Protein AF-T1GNE9-F1 (afdb_monomer_lite)

Radius of gyration: 17.42 Å; chains: 1; bounding box: 42×31×46 Å

Foldseek 3Di:
DDDDDDDVVVCQQVAAVCVVVDCVVDPVVVDDDDDDDDDLPDPPPPDPPDFDFDKDKDKDLDFDFDWDWDFDDDRRHTDDIDIDTWGFDDDPNITMTIDGGHGDDPVVVVVSVVVSPDDD

pLDDT: mean 92.05, std 10.17, range [46.47, 98.31]

Structure (mmCIF, N/CA/C/O backbone):
data_AF-T1GNE9-F1
#
_entry.id   AF-T1GNE9-F1
#
loop_
_atom_site.group_PDB
_atom_site.id
_atom_site.type_symbol
_atom_site.label_atom_id
_atom_site.label_alt_id
_atom_site.label_comp_id
_atom_site.label_asym_id
_atom_site.label_entity_id
_atom_site.label_seq_id
_atom_site.pdbx_PDB_ins_code
_atom_site.Cartn_x
_atom_site.Cartn_y
_atom_site.Cartn_z
_atom_site.occupancy
_atom_site.B_iso_or_equiv
_atom_site.auth_seq_id
_atom_site.auth_comp_id
_atom_site.auth_asym_id
_atom_site.auth_atom_id
_atom_site.pdbx_PDB_model_num
ATOM 1 N N . MET A 1 1 ? -17.756 -16.099 2.609 1.00 46.47 1 MET A N 1
ATOM 2 C CA . MET A 1 1 ? -16.383 -16.528 2.265 1.00 46.47 1 MET A CA 1
ATOM 3 C C . MET A 1 1 ? -15.573 -16.459 3.549 1.00 46.47 1 MET A C 1
ATOM 5 O O . MET A 1 1 ? -15.487 -15.379 4.114 1.00 46.47 1 MET A O 1
ATOM 9 N N . PHE A 1 2 ? -15.094 -17.585 4.082 1.00 58.62 2 PHE A N 1
ATOM 10 C CA . PHE A 1 2 ? -14.235 -17.557 5.271 1.00 58.62 2 PHE A CA 1
ATOM 11 C C . PHE A 1 2 ? -12.845 -17.084 4.844 1.00 58.62 2 PHE A C 1
ATOM 13 O O . PHE A 1 2 ? -12.239 -17.687 3.960 1.00 58.62 2 PHE A O 1
ATOM 20 N N . GLN A 1 3 ? -12.368 -15.983 5.419 1.00 71.19 3 GLN A N 1
ATOM 21 C CA . GLN A 1 3 ? -10.995 -15.533 5.217 1.00 71.19 3 GLN A CA 1
ATOM 22 C C . GLN A 1 3 ? -10.065 -16.420 6.051 1.00 71.19 3 GLN A C 1
ATOM 24 O O . GLN A 1 3 ? -10.271 -16.587 7.252 1.00 71.19 3 GLN A O 1
ATOM 29 N N . SER A 1 4 ? -9.050 -17.006 5.417 1.00 84.88 4 SER A N 1
ATOM 30 C CA . SER A 1 4 ? -7.980 -17.698 6.134 1.00 84.88 4 SER A CA 1
ATOM 31 C C . SER A 1 4 ? -7.121 -16.682 6.881 1.00 84.88 4 SER A C 1
ATOM 33 O O . SER A 1 4 ? -6.720 -15.668 6.307 1.00 84.88 4 SER A O 1
ATOM 35 N N . THR A 1 5 ? -6.797 -16.964 8.138 1.00 91.06 5 THR A N 1
ATOM 36 C CA . THR A 1 5 ? -5.950 -16.094 8.957 1.00 91.06 5 THR A CA 1
ATOM 37 C C . THR A 1 5 ? -4.471 -16.393 8.730 1.00 91.06 5 THR A C 1
ATOM 39 O O . THR A 1 5 ? -4.073 -17.557 8.703 1.00 91.06 5 THR A O 1
ATOM 42 N N . VAL A 1 6 ? -3.652 -15.346 8.638 1.00 94.44 6 VAL A N 1
ATOM 43 C CA . VAL A 1 6 ? -2.185 -15.439 8.622 1.00 94.44 6 VAL A CA 1
ATOM 44 C C . VAL A 1 6 ? -1.652 -14.751 9.869 1.00 94.44 6 VAL A C 1
ATOM 46 O O . VAL A 1 6 ? -2.056 -13.635 10.189 1.00 94.44 6 VAL A O 1
ATOM 49 N N . GLU A 1 7 ? -0.745 -15.408 10.590 1.00 94.75 7 GLU A N 1
ATOM 50 C CA . GLU A 1 7 ? -0.132 -14.800 11.767 1.00 94.75 7 GLU A CA 1
ATOM 51 C C . GLU A 1 7 ? 0.834 -13.687 11.342 1.00 94.75 7 GLU A C 1
ATOM 53 O O . GLU A 1 7 ? 1.759 -13.919 10.562 1.00 94.75 7 GLU A O 1
ATOM 58 N N . ILE A 1 8 ? 0.687 -12.490 11.917 1.00 95.12 8 ILE A N 1
ATOM 59 C CA . ILE A 1 8 ? 1.485 -11.317 11.530 1.00 95.12 8 ILE A CA 1
ATOM 60 C C . ILE A 1 8 ? 3.003 -11.546 11.623 1.00 95.12 8 ILE A C 1
ATOM 62 O O . ILE A 1 8 ? 3.754 -11.074 10.772 1.00 95.12 8 ILE A O 1
ATOM 66 N N . LYS A 1 9 ? 3.468 -12.338 12.600 1.00 95.56 9 LYS A N 1
ATOM 67 C CA . LYS A 1 9 ? 4.893 -12.682 12.778 1.00 95.56 9 LYS A CA 1
ATOM 68 C C . LYS A 1 9 ? 5.525 -13.331 11.539 1.00 95.56 9 LYS A C 1
ATOM 70 O O . LYS A 1 9 ? 6.734 -13.227 11.373 1.00 95.56 9 LYS A O 1
ATOM 75 N N . GLN A 1 10 ? 4.726 -13.959 10.673 1.00 96.56 10 GLN A N 1
ATOM 76 C CA . GLN A 1 10 ? 5.199 -14.607 9.447 1.00 96.56 10 GLN A CA 1
ATOM 77 C C . GLN A 1 10 ? 5.577 -13.604 8.346 1.00 96.56 10 GLN A C 1
ATOM 79 O O . GLN A 1 10 ? 6.266 -13.976 7.401 1.00 96.56 10 GLN A O 1
ATOM 84 N N . ILE A 1 11 ? 5.130 -12.346 8.454 1.00 96.88 11 ILE A N 1
ATOM 85 C CA . ILE A 1 11 ? 5.335 -11.318 7.424 1.00 96.88 11 ILE A CA 1
ATOM 86 C C . ILE A 1 11 ? 6.107 -10.090 7.916 1.00 96.88 11 ILE A C 1
ATOM 88 O O . ILE A 1 11 ? 6.452 -9.239 7.102 1.00 96.88 11 ILE A O 1
ATOM 92 N N . LEU A 1 12 ? 6.393 -9.972 9.219 1.00 96.12 12 LEU A N 1
ATOM 93 C CA . LEU A 1 12 ? 7.010 -8.770 9.803 1.00 96.12 12 LEU A CA 1
ATOM 94 C C . LEU A 1 12 ? 8.332 -8.365 9.136 1.00 96.12 12 LEU A C 1
ATOM 96 O O . LEU A 1 12 ? 8.627 -7.178 9.059 1.00 96.12 12 LEU A O 1
ATOM 100 N N . ASP A 1 13 ? 9.116 -9.320 8.637 1.00 96.25 13 ASP A N 1
ATOM 101 C CA . ASP A 1 13 ? 10.388 -9.043 7.965 1.00 96.25 13 ASP A CA 1
ATOM 102 C C . ASP A 1 13 ? 10.221 -8.487 6.535 1.00 96.25 13 ASP A C 1
ATOM 104 O O . ASP A 1 13 ? 11.164 -7.938 5.965 1.00 96.25 13 ASP A O 1
ATOM 108 N N . LYS A 1 14 ? 9.022 -8.603 5.950 1.00 96.94 14 LYS A N 1
ATOM 109 C CA . LYS A 1 14 ? 8.687 -8.098 4.609 1.00 96.94 14 LYS A CA 1
ATOM 110 C C . LYS A 1 14 ? 8.153 -6.667 4.612 1.00 96.94 14 LYS A C 1
ATOM 112 O O . LYS A 1 14 ? 8.114 -6.044 3.552 1.00 96.94 14 LYS A O 1
ATOM 117 N N . PHE A 1 15 ? 7.791 -6.132 5.776 1.00 97.25 15 PHE A N 1
ATOM 118 C CA . PHE A 1 15 ? 7.187 -4.808 5.929 1.00 97.25 15 PHE A CA 1
ATOM 119 C C . PHE A 1 15 ? 8.035 -3.887 6.821 1.00 97.25 15 PHE A C 1
ATOM 121 O O . PHE A 1 15 ? 8.883 -4.367 7.574 1.00 97.25 15 PHE A O 1
ATOM 128 N N . PRO A 1 16 ? 7.819 -2.557 6.769 1.00 95.75 16 PRO A N 1
ATOM 129 C CA . PRO A 1 16 ? 8.473 -1.628 7.680 1.00 95.75 16 PRO A CA 1
ATOM 130 C C . PRO A 1 16 ? 8.178 -1.992 9.134 1.00 95.75 16 PRO A C 1
ATOM 132 O O . PRO A 1 16 ? 7.082 -2.449 9.459 1.00 95.75 16 PRO A O 1
ATOM 135 N N . LYS A 1 17 ? 9.133 -1.710 10.030 1.00 90.44 17 LYS A N 1
ATOM 136 C CA . LYS A 1 17 ? 9.003 -2.004 11.471 1.00 90.44 17 LYS A CA 1
ATOM 137 C C . LYS A 1 17 ? 7.721 -1.434 12.091 1.00 90.44 17 LYS A C 1
ATOM 139 O O . LYS A 1 17 ? 7.172 -2.043 13.002 1.00 90.44 17 LYS A O 1
ATOM 144 N N . SER A 1 18 ? 7.215 -0.329 11.539 1.00 93.94 18 SER A N 1
ATOM 145 C CA . SER A 1 18 ? 5.969 0.310 11.963 1.00 93.94 18 SER A CA 1
ATOM 146 C C . SER A 1 18 ? 4.725 -0.569 11.813 1.00 93.94 18 SER A C 1
ATOM 148 O O . SER A 1 18 ? 3.732 -0.290 12.475 1.00 93.94 18 SER A O 1
ATOM 150 N N . LEU A 1 19 ? 4.741 -1.631 10.993 1.00 96.56 19 LEU A N 1
ATOM 151 C CA . LEU A 1 19 ? 3.596 -2.541 10.876 1.00 96.56 19 LEU A CA 1
ATOM 152 C C . LEU A 1 19 ? 3.249 -3.184 12.225 1.00 96.56 19 LEU A C 1
ATOM 154 O O . LEU A 1 19 ? 2.071 -3.296 12.558 1.00 96.56 19 LEU A O 1
ATOM 158 N N . LYS A 1 20 ? 4.264 -3.575 13.006 1.00 95.50 20 LYS A N 1
ATOM 159 C CA . LYS A 1 20 ? 4.058 -4.158 14.334 1.00 95.50 20 LYS A CA 1
ATOM 160 C C . LYS A 1 20 ? 3.371 -3.153 15.260 1.00 95.50 20 LYS A C 1
ATOM 162 O O . LYS A 1 20 ? 2.335 -3.473 15.832 1.00 95.50 20 LYS A O 1
ATOM 167 N N . ASP A 1 21 ? 3.907 -1.937 15.326 1.00 96.44 21 ASP A N 1
ATOM 168 C CA . ASP A 1 21 ? 3.386 -0.874 16.190 1.00 96.44 21 ASP A CA 1
ATOM 169 C C . ASP A 1 21 ? 1.944 -0.496 15.808 1.00 96.44 21 ASP A C 1
ATOM 171 O O . ASP A 1 21 ? 1.096 -0.281 16.673 1.00 96.44 21 ASP A O 1
ATOM 175 N N . LEU A 1 22 ? 1.636 -0.459 14.505 1.00 97.19 22 LEU A N 1
ATOM 176 C CA . LEU A 1 22 ? 0.281 -0.215 14.004 1.00 97.19 22 LEU A CA 1
ATOM 177 C C . LEU A 1 22 ? -0.679 -1.343 14.394 1.00 97.19 22 LEU A C 1
ATOM 179 O O . LEU A 1 22 ? -1.786 -1.061 14.848 1.00 97.19 22 LEU A O 1
ATOM 183 N N . TYR A 1 23 ? -0.265 -2.602 14.240 1.00 97.06 23 TYR A N 1
ATOM 184 C CA . TYR A 1 23 ? -1.090 -3.760 14.589 1.00 97.06 23 TYR A CA 1
ATOM 185 C C . TYR A 1 23 ? -1.378 -3.836 16.092 1.00 97.06 23 TYR A C 1
ATOM 187 O O . TYR A 1 23 ? -2.505 -4.119 16.494 1.00 97.06 23 TYR A O 1
ATOM 195 N N . GLU A 1 24 ? -0.374 -3.544 16.923 1.00 96.19 24 GLU A N 1
ATOM 196 C CA . GLU A 1 24 ? -0.512 -3.496 18.382 1.00 96.19 24 GLU A CA 1
ATOM 197 C C . GLU A 1 24 ? -1.409 -2.336 18.836 1.00 96.19 24 GLU A C 1
ATOM 199 O O . GLU A 1 24 ? -2.215 -2.513 19.748 1.00 96.19 24 GLU A O 1
ATOM 204 N N . LYS A 1 25 ? -1.327 -1.175 18.170 1.00 97.81 25 LYS A N 1
ATOM 205 C CA . LYS A 1 25 ? -2.218 -0.033 18.424 1.00 97.81 25 LYS A CA 1
ATOM 206 C C . LYS A 1 25 ? -3.663 -0.311 17.996 1.00 97.81 25 LYS A C 1
ATOM 208 O O . LYS A 1 25 ? -4.594 0.135 18.665 1.00 97.81 25 LYS A O 1
ATOM 213 N N . GLY A 1 26 ? -3.845 -1.054 16.907 1.00 95.31 26 GLY A N 1
ATOM 214 C CA . GLY A 1 26 ? -5.141 -1.521 16.438 1.00 95.31 26 GLY A CA 1
ATOM 215 C C . GLY A 1 26 ? -6.027 -0.448 15.781 1.00 95.31 26 GLY A C 1
ATOM 216 O O . GLY A 1 26 ? -5.585 0.681 15.547 1.00 95.31 26 GLY A O 1
ATOM 217 N N . PRO A 1 27 ? -7.286 -0.812 15.466 1.00 97.56 27 PRO A N 1
ATOM 21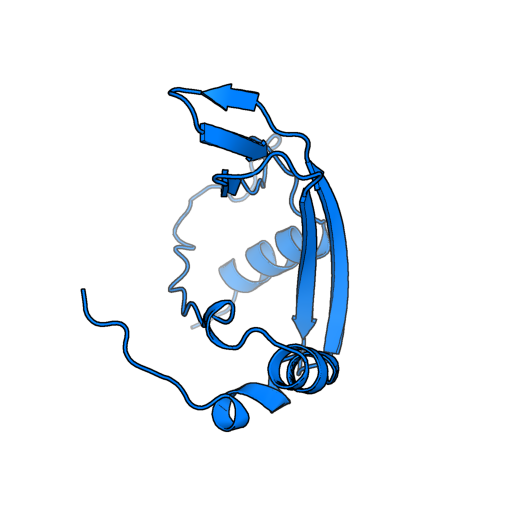8 C CA . PRO A 1 27 ? -7.935 -2.086 15.806 1.00 97.56 27 PRO A CA 1
ATOM 219 C C . PRO A 1 27 ? -7.475 -3.258 14.910 1.00 97.56 27 PRO A C 1
ATOM 221 O O . PRO A 1 27 ? -7.248 -3.088 13.717 1.00 97.56 27 PRO A O 1
ATOM 224 N N . GLN A 1 28 ? -7.335 -4.468 15.470 1.00 95.31 28 GLN A N 1
ATOM 225 C CA . GLN A 1 28 ? -6.752 -5.622 14.749 1.00 95.31 28 GLN A CA 1
ATOM 226 C C . GLN A 1 28 ? -7.621 -6.132 13.585 1.00 95.31 28 GLN A C 1
ATOM 228 O O . GLN A 1 28 ? -7.094 -6.654 12.606 1.00 95.31 28 GLN A O 1
ATOM 233 N N . ASN A 1 29 ? -8.941 -5.938 13.646 1.00 95.44 29 ASN A N 1
ATOM 234 C CA . ASN A 1 29 ? -9.871 -6.299 12.569 1.00 95.44 29 ASN A CA 1
ATOM 235 C C . ASN A 1 29 ? -9.773 -5.386 11.328 1.00 95.44 29 ASN A C 1
ATOM 237 O O . ASN A 1 29 ? -10.451 -5.635 10.335 1.00 95.44 29 ASN A O 1
ATOM 241 N N . ALA A 1 30 ? -8.941 -4.342 11.371 1.00 96.56 30 ALA A N 1
ATOM 242 C CA . ALA A 1 30 ? -8.645 -3.483 10.227 1.00 96.56 30 ALA A CA 1
ATOM 243 C C . ALA A 1 30 ? -7.406 -3.938 9.427 1.00 96.56 30 ALA A C 1
ATOM 245 O O . ALA A 1 30 ? -7.009 -3.263 8.479 1.00 96.56 30 ALA A O 1
ATOM 246 N N . PHE A 1 31 ? -6.784 -5.067 9.788 1.00 97.06 31 PHE A N 1
ATOM 247 C CA . PHE A 1 31 ? -5.572 -5.567 9.138 1.00 97.06 31 PHE A CA 1
ATOM 248 C C . PHE A 1 31 ? -5.873 -6.741 8.214 1.00 97.06 31 PHE A C 1
ATOM 250 O O . PHE A 1 31 ? -6.458 -7.744 8.617 1.00 97.06 31 PHE A O 1
ATOM 257 N N . TYR A 1 32 ? -5.402 -6.628 6.974 1.00 96.62 32 TYR A N 1
ATOM 258 C CA . TYR A 1 32 ? -5.610 -7.618 5.924 1.00 96.62 32 TYR A CA 1
ATOM 259 C C . TYR A 1 32 ? -4.296 -7.902 5.198 1.00 96.62 32 TYR A C 1
ATOM 261 O O . TYR A 1 32 ? -3.470 -7.008 5.011 1.00 96.62 32 TYR A O 1
ATOM 269 N N . LEU A 1 33 ? -4.125 -9.147 4.752 1.00 96.81 33 LEU A N 1
ATOM 270 C CA . LEU A 1 33 ? -3.042 -9.550 3.860 1.00 96.81 33 LEU A CA 1
ATOM 271 C C . LEU A 1 33 ? -3.638 -10.001 2.530 1.00 96.81 33 LEU A C 1
ATOM 273 O O . LEU A 1 33 ? -4.414 -10.953 2.482 1.00 96.81 33 LEU A O 1
ATOM 277 N N . VAL A 1 34 ? -3.239 -9.337 1.450 1.00 96.81 34 VAL A N 1
ATOM 278 C CA . VAL A 1 34 ? -3.635 -9.700 0.088 1.00 96.81 34 VAL A CA 1
ATOM 279 C C . VAL A 1 34 ? -2.411 -10.243 -0.640 1.00 96.81 34 VAL A C 1
ATOM 281 O O . VAL A 1 34 ? -1.396 -9.558 -0.753 1.00 96.81 34 VAL A O 1
ATOM 284 N N . LYS A 1 35 ? -2.499 -11.484 -1.131 1.00 96.12 35 LYS A N 1
ATOM 285 C CA . LYS A 1 35 ? -1.498 -12.080 -2.021 1.00 96.12 35 LYS A CA 1
ATOM 286 C C . LYS A 1 35 ? -1.989 -11.954 -3.459 1.00 96.12 35 LYS A C 1
ATOM 288 O O . LYS A 1 35 ? -3.007 -12.542 -3.813 1.00 96.12 35 LYS A O 1
ATOM 293 N N . CYS A 1 36 ? -1.247 -11.220 -4.279 1.00 95.38 36 CYS A N 1
ATOM 294 C CA . CYS A 1 36 ? -1.583 -11.009 -5.682 1.00 95.38 36 CYS A CA 1
ATOM 295 C C . CYS A 1 36 ? -0.752 -11.925 -6.586 1.00 95.38 36 CYS A C 1
ATOM 297 O O . CYS A 1 36 ? 0.457 -12.055 -6.400 1.00 95.38 36 CYS A O 1
ATOM 299 N N . TRP A 1 37 ? -1.396 -12.494 -7.601 1.00 96.31 37 TRP A N 1
ATOM 300 C CA . TRP A 1 37 ? -0.728 -12.995 -8.800 1.00 96.31 37 TRP A CA 1
ATOM 301 C C . TRP A 1 37 ? -0.931 -11.942 -9.882 1.00 96.31 37 TRP A C 1
ATOM 303 O O . TRP A 1 37 ? -2.050 -11.748 -10.350 1.00 96.31 37 TRP A O 1
ATOM 313 N N . ALA A 1 38 ? 0.122 -11.187 -10.186 1.00 93.94 38 ALA A N 1
ATOM 314 C CA . ALA A 1 38 ? 0.040 -10.100 -11.151 1.00 93.94 38 ALA A CA 1
ATOM 315 C C . ALA A 1 38 ? 0.097 -10.658 -12.575 1.00 93.94 38 ALA A C 1
ATOM 317 O O . ALA A 1 38 ? 0.991 -11.441 -12.893 1.00 93.94 38 ALA A O 1
ATOM 318 N N . ASP A 1 39 ? -0.830 -10.224 -13.422 1.00 92.19 39 ASP A N 1
ATOM 319 C CA . ASP A 1 39 ? -0.761 -10.489 -14.853 1.00 92.19 39 ASP A CA 1
ATOM 320 C C . ASP A 1 39 ? 0.207 -9.497 -15.511 1.00 92.19 39 ASP A C 1
ATOM 322 O O . ASP A 1 39 ? 0.006 -8.280 -15.467 1.00 92.19 39 ASP A O 1
ATOM 326 N N . LEU A 1 40 ? 1.289 -10.026 -16.081 1.00 89.88 40 LEU A N 1
ATOM 327 C CA . LEU A 1 40 ? 2.303 -9.257 -16.801 1.00 89.88 40 LEU A CA 1
ATOM 328 C C . LEU A 1 40 ? 2.241 -9.483 -18.319 1.00 89.88 40 LEU A C 1
ATOM 330 O O . LEU A 1 40 ? 3.019 -8.860 -19.044 1.00 89.88 40 LEU A O 1
ATOM 334 N N . ASN A 1 41 ? 1.296 -10.295 -18.806 1.00 86.00 41 ASN A N 1
ATOM 335 C CA . ASN A 1 41 ? 1.150 -10.685 -20.210 1.00 86.00 41 ASN A CA 1
ATOM 336 C C . ASN A 1 41 ? 0.450 -9.599 -21.037 1.00 86.00 41 ASN A C 1
ATOM 338 O O . ASN A 1 41 ? -0.532 -9.851 -21.730 1.00 86.00 41 ASN A O 1
ATOM 342 N N . SER A 1 42 ? 0.934 -8.362 -20.947 1.00 78.88 42 SER A N 1
ATOM 343 C CA . SER A 1 42 ? 0.417 -7.256 -21.746 1.00 78.88 42 SER A CA 1
ATOM 344 C C . SER A 1 42 ? 1.453 -6.778 -22.755 1.00 78.88 42 SER A C 1
ATOM 346 O O . SER A 1 42 ? 2.583 -6.447 -22.382 1.00 78.88 42 SER A O 1
ATOM 348 N N . GLU A 1 43 ? 1.040 -6.683 -24.022 1.00 68.44 43 GLU A N 1
ATOM 349 C CA . GLU A 1 43 ? 1.856 -6.267 -25.180 1.00 68.44 43 GLU A CA 1
ATOM 350 C C . GLU A 1 43 ? 2.203 -4.766 -25.189 1.00 68.44 43 GLU A C 1
ATOM 352 O O . GLU A 1 43 ? 2.667 -4.217 -26.178 1.00 68.44 43 GLU A O 1
ATOM 357 N N . ILE A 1 44 ? 2.026 -4.083 -24.058 1.00 63.66 44 ILE A N 1
ATOM 358 C CA . ILE A 1 44 ? 2.115 -2.624 -23.905 1.00 63.66 44 ILE A CA 1
ATOM 359 C C . ILE A 1 44 ? 3.585 -2.114 -23.962 1.00 63.66 44 ILE A C 1
ATOM 361 O O . ILE A 1 44 ? 3.920 -1.007 -23.542 1.00 63.66 44 ILE A O 1
ATOM 365 N N . SER A 1 45 ? 4.525 -2.928 -24.443 1.00 56.44 45 SER A N 1
ATOM 366 C CA . SER A 1 45 ? 5.940 -2.577 -24.559 1.00 56.44 45 SER A CA 1
ATOM 367 C C . SER A 1 45 ? 6.201 -1.696 -25.786 1.00 56.44 45 SER A C 1
ATOM 369 O O . SER A 1 45 ? 6.090 -2.159 -26.915 1.00 56.44 45 SER A O 1
ATOM 371 N N . GLY A 1 46 ? 6.628 -0.449 -25.561 1.00 56.47 46 GLY A N 1
ATOM 372 C CA . GLY A 1 46 ? 7.192 0.421 -26.604 1.00 56.47 46 GLY A CA 1
ATOM 373 C C . GLY A 1 46 ? 6.251 1.473 -27.200 1.00 56.47 46 GLY A C 1
ATOM 374 O O . GLY A 1 46 ? 6.718 2.327 -27.951 1.00 56.47 46 GLY A O 1
ATOM 375 N N . GLU A 1 47 ? 4.966 1.479 -26.844 1.00 57.25 47 GLU A N 1
ATOM 376 C CA . GLU A 1 47 ? 4.038 2.515 -27.309 1.00 57.25 47 GLU A CA 1
ATOM 377 C C . GLU A 1 47 ? 4.182 3.807 -26.490 1.00 57.25 47 GLU A C 1
ATOM 379 O O . GLU A 1 47 ? 4.121 3.823 -25.256 1.00 57.25 47 GLU A O 1
ATOM 384 N N . THR A 1 48 ? 4.375 4.928 -27.182 1.00 61.28 48 THR A N 1
ATOM 385 C CA . THR A 1 48 ? 4.299 6.255 -26.567 1.00 61.28 48 THR A CA 1
ATOM 386 C C . THR A 1 48 ? 2.845 6.538 -26.170 1.00 61.28 48 THR A C 1
ATOM 388 O O . THR A 1 48 ? 1.941 6.388 -26.983 1.00 61.28 48 THR A O 1
ATOM 391 N N . GLY A 1 49 ? 2.601 6.941 -24.916 1.00 74.88 49 GLY A N 1
ATOM 392 C CA . GLY A 1 49 ? 1.256 7.311 -24.434 1.00 74.88 49 GLY A CA 1
ATOM 393 C C . GLY A 1 49 ? 0.586 6.335 -23.458 1.00 74.88 49 GLY A C 1
ATOM 394 O O . GLY A 1 49 ? -0.568 6.544 -23.086 1.00 74.88 49 GLY A O 1
ATOM 395 N N . VAL A 1 50 ? 1.291 5.301 -22.993 1.00 86.12 50 VAL A N 1
ATOM 396 C CA . VAL A 1 50 ? 0.762 4.357 -21.995 1.00 86.12 50 VAL A CA 1
ATOM 397 C C . VAL A 1 50 ? 0.634 5.014 -20.619 1.00 86.12 50 VAL A C 1
ATOM 399 O O . VAL A 1 50 ? 1.594 5.569 -20.085 1.00 86.12 50 VAL A O 1
ATOM 402 N N . PHE A 1 51 ? -0.543 4.883 -20.003 1.00 90.94 51 PHE A N 1
ATOM 403 C CA . PHE A 1 51 ? -0.809 5.353 -18.645 1.00 90.94 51 PHE A CA 1
ATOM 404 C C . PHE A 1 51 ? -0.795 4.199 -17.633 1.00 90.94 51 PHE A C 1
ATOM 406 O O . PHE A 1 51 ? -1.608 3.280 -17.714 1.00 90.94 51 PHE A O 1
ATOM 413 N N . TYR A 1 52 ? 0.089 4.290 -16.638 1.00 92.62 52 TYR A N 1
ATOM 414 C CA . TYR A 1 52 ? 0.126 3.386 -15.487 1.00 92.62 52 TYR A CA 1
ATOM 415 C C . TYR A 1 52 ? -0.614 4.033 -14.317 1.00 92.62 52 TYR A C 1
ATOM 417 O O . TYR A 1 52 ? -0.158 5.035 -13.759 1.00 92.62 52 TYR A O 1
ATOM 425 N N . GLY A 1 53 ? -1.756 3.461 -13.943 1.00 95.12 53 GLY A N 1
ATOM 426 C CA . GLY A 1 53 ? -2.635 4.040 -12.935 1.00 95.12 53 GLY A CA 1
ATOM 427 C C . GLY A 1 53 ? -3.143 3.034 -11.918 1.00 95.12 53 GLY A C 1
ATOM 428 O O . GLY A 1 53 ? -3.311 1.854 -12.211 1.00 95.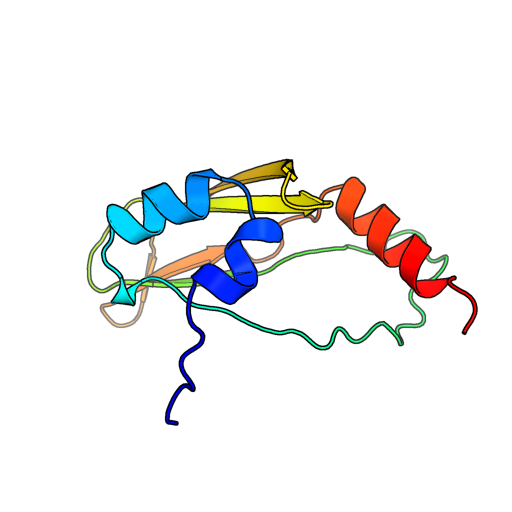12 53 GLY A O 1
ATOM 429 N N . VAL A 1 54 ? -3.426 3.540 -10.726 1.00 96.44 54 VAL A N 1
ATOM 430 C CA . VAL A 1 54 ? -4.155 2.846 -9.670 1.00 96.44 54 VAL A CA 1
ATOM 431 C C . VAL A 1 54 ? -5.511 3.523 -9.525 1.00 96.44 54 VAL A C 1
ATOM 433 O O . VAL A 1 54 ? -5.610 4.754 -9.539 1.00 96.44 54 VAL A O 1
ATOM 436 N N . ALA A 1 55 ? -6.555 2.714 -9.395 1.00 96.69 55 ALA A N 1
ATOM 437 C CA . ALA A 1 55 ? -7.867 3.185 -8.999 1.00 96.69 55 ALA A CA 1
ATOM 438 C C . ALA A 1 55 ? -8.269 2.520 -7.685 1.00 96.69 55 ALA A C 1
ATOM 440 O O . ALA A 1 55 ? -8.008 1.335 -7.480 1.00 96.69 55 ALA A O 1
ATOM 441 N N . SER A 1 56 ? -8.890 3.289 -6.801 1.00 96.88 56 SER A N 1
ATOM 442 C CA . SER A 1 56 ? -9.335 2.832 -5.489 1.00 96.88 56 SER A CA 1
ATOM 443 C C . SER A 1 56 ? -10.734 3.358 -5.193 1.00 96.88 56 SER A C 1
ATOM 445 O O . SER A 1 56 ? -11.151 4.413 -5.684 1.00 96.88 56 SER A O 1
ATOM 447 N N . HIS A 1 57 ? -11.479 2.574 -4.421 1.00 97.06 57 HIS A N 1
ATOM 448 C CA . HIS A 1 57 ? -12.844 2.874 -4.023 1.00 97.06 57 HIS A CA 1
ATOM 449 C C . HIS A 1 57 ? -13.055 2.387 -2.593 1.00 97.06 57 HIS A C 1
ATOM 451 O O . HIS A 1 57 ? -12.782 1.224 -2.298 1.00 97.06 57 HIS A O 1
ATOM 457 N N . TYR A 1 58 ? -13.564 3.266 -1.734 1.00 97.31 58 TYR A N 1
ATOM 458 C CA . TYR A 1 58 ? -13.879 2.964 -0.340 1.00 97.31 58 TYR A CA 1
ATOM 459 C C . TYR A 1 58 ? -15.282 3.461 0.011 1.00 97.31 58 TYR A C 1
ATOM 461 O O . TYR A 1 58 ? -15.773 4.421 -0.586 1.00 97.31 58 TYR A O 1
ATOM 469 N N . GLU A 1 59 ? -15.894 2.831 1.008 1.00 97.88 59 GLU A N 1
ATOM 470 C CA . GLU A 1 59 ? -17.199 3.199 1.556 1.00 97.88 59 GLU A CA 1
ATOM 471 C C . GLU A 1 59 ? -17.107 3.286 3.084 1.00 97.88 59 GLU A C 1
ATOM 473 O O . GLU A 1 59 ? -16.397 2.501 3.714 1.00 97.88 59 GLU A O 1
ATOM 478 N N . SER A 1 60 ? -17.824 4.242 3.672 1.00 97.50 60 SER A N 1
ATOM 479 C CA . SER A 1 60 ? -17.945 4.444 5.115 1.00 97.50 60 SER A CA 1
ATOM 480 C C . SER A 1 60 ? -19.390 4.768 5.502 1.00 97.50 60 SER A C 1
ATOM 482 O O . SER A 1 60 ? -20.152 5.350 4.723 1.00 97.50 60 SER A O 1
ATOM 484 N N . GLU A 1 61 ? -19.760 4.421 6.735 1.00 97.44 61 GLU A N 1
ATOM 485 C CA . GLU A 1 61 ? -21.024 4.846 7.353 1.00 97.44 61 GLU A CA 1
ATOM 486 C C . GLU A 1 61 ? -20.937 6.274 7.914 1.00 97.44 61 GLU A C 1
ATOM 488 O O . GLU A 1 61 ? -21.950 6.955 8.043 1.00 97.44 61 GLU A O 1
ATOM 493 N N . GLU A 1 62 ? -19.720 6.747 8.194 1.00 97.06 62 GLU A N 1
ATOM 494 C CA . GLU A 1 62 ? -19.437 8.068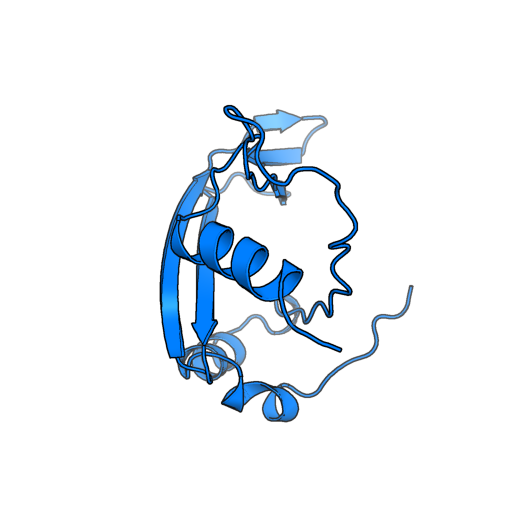 8.757 1.00 97.06 62 GLU A CA 1
ATOM 495 C C . GLU A 1 62 ? -18.727 8.978 7.750 1.00 97.06 62 GLU A C 1
ATOM 497 O O . GLU A 1 62 ? -17.886 8.528 6.964 1.00 97.06 62 GLU A O 1
ATOM 502 N N . ASN A 1 63 ? -19.027 10.280 7.815 1.00 96.94 63 ASN A N 1
ATOM 503 C CA . ASN A 1 63 ? -18.369 11.287 6.990 1.00 96.94 63 ASN A CA 1
ATOM 504 C C . ASN A 1 63 ? -17.015 11.686 7.583 1.00 96.94 63 ASN A C 1
ATOM 506 O O . ASN A 1 63 ? -16.928 12.608 8.395 1.00 96.94 63 ASN A O 1
ATOM 510 N N . VAL A 1 64 ? -15.959 11.004 7.156 1.00 97.25 64 VAL A N 1
ATOM 511 C CA . VAL A 1 64 ? -14.581 11.305 7.559 1.00 97.25 64 VAL A CA 1
ATOM 512 C C . VAL A 1 64 ? -13.776 11.892 6.402 1.00 97.25 64 VAL A C 1
ATOM 514 O O . VAL A 1 64 ? -14.094 11.668 5.233 1.00 97.25 64 VAL A O 1
ATOM 517 N N . VAL A 1 65 ? -12.701 12.616 6.717 1.00 97.81 65 VAL A N 1
ATOM 518 C CA . VAL A 1 65 ? -11.640 12.920 5.745 1.00 97.81 65 VAL A CA 1
ATOM 519 C C . VAL A 1 65 ? -10.692 11.724 5.723 1.00 97.81 65 VAL A C 1
ATOM 521 O O . VAL A 1 65 ? -10.090 11.401 6.747 1.00 97.81 65 VAL A O 1
ATOM 524 N N . LEU A 1 66 ? -10.590 11.043 4.581 1.00 97.56 66 LEU A N 1
ATOM 525 C CA . LEU A 1 66 ? -9.803 9.820 4.454 1.00 97.56 66 LEU A CA 1
ATOM 526 C C . LEU A 1 66 ? -8.384 10.158 3.997 1.00 97.56 66 LEU A C 1
ATOM 528 O O . LEU A 1 66 ? -8.206 10.782 2.956 1.00 97.56 66 LEU A O 1
ATOM 532 N N . THR A 1 67 ? -7.375 9.693 4.732 1.00 97.94 67 THR A N 1
ATOM 533 C CA . THR A 1 67 ? -5.970 9.789 4.313 1.00 97.94 67 THR A CA 1
ATOM 534 C C . THR A 1 67 ? -5.421 8.395 4.039 1.00 97.94 67 THR A C 1
ATOM 536 O O . THR A 1 67 ? -5.269 7.587 4.956 1.00 97.94 67 THR A O 1
ATOM 539 N N . CYS A 1 68 ? -5.080 8.123 2.783 1.00 97.12 68 CYS A N 1
ATOM 540 C CA . CYS A 1 68 ? -4.509 6.860 2.330 1.00 97.12 68 CYS A CA 1
ATOM 541 C C . CYS A 1 68 ? -2.989 6.993 2.180 1.00 97.12 68 CYS A C 1
ATOM 543 O O . CYS A 1 68 ? -2.514 7.756 1.342 1.00 97.12 68 CYS A O 1
ATOM 545 N N . SER A 1 69 ? -2.219 6.230 2.962 1.00 97.06 69 SER A N 1
ATOM 546 C CA . SER A 1 69 ? -0.763 6.100 2.799 1.00 97.06 69 SER A CA 1
ATOM 547 C C . SER A 1 69 ? -0.436 4.766 2.127 1.00 97.06 69 SER A C 1
ATOM 549 O O . SER A 1 69 ? -0.686 3.698 2.685 1.00 97.06 69 SER A O 1
ATOM 551 N N . THR A 1 70 ? 0.137 4.832 0.925 1.00 97.06 70 THR A N 1
ATOM 552 C CA . THR A 1 70 ? 0.603 3.670 0.161 1.00 97.06 70 THR A CA 1
ATOM 553 C C . THR A 1 70 ? 2.124 3.638 0.168 1.00 97.06 70 THR A C 1
ATOM 555 O O . THR A 1 70 ? 2.773 4.539 -0.364 1.00 97.06 70 THR A O 1
ATOM 558 N N . LYS A 1 71 ? 2.702 2.586 0.756 1.00 97.12 71 LYS A N 1
ATOM 559 C CA . LYS A 1 71 ? 4.154 2.418 0.910 1.00 97.12 71 LYS A CA 1
ATOM 560 C C . LYS A 1 71 ? 4.656 1.253 0.080 1.00 97.12 71 LYS A C 1
ATOM 562 O O . LYS A 1 71 ? 4.246 0.113 0.287 1.00 97.12 71 LYS A O 1
ATOM 567 N N . VAL A 1 72 ? 5.602 1.530 -0.809 1.00 97.06 72 VAL A N 1
ATOM 568 C CA . VAL A 1 72 ? 6.343 0.491 -1.526 1.00 97.06 72 VAL A CA 1
ATOM 569 C C . VAL A 1 72 ? 7.565 0.129 -0.702 1.00 97.06 72 VAL A C 1
ATOM 571 O O . VAL A 1 72 ? 8.323 1.007 -0.276 1.00 97.06 72 VAL A O 1
ATOM 574 N N . CYS A 1 73 ? 7.751 -1.168 -0.479 1.00 96.56 73 CYS A N 1
ATOM 575 C CA . CYS A 1 73 ? 8.809 -1.686 0.372 1.00 96.56 73 CYS A CA 1
ATOM 576 C C . CYS A 1 73 ? 9.722 -2.634 -0.407 1.00 96.56 73 CYS A C 1
ATOM 578 O O . CYS A 1 73 ? 9.248 -3.464 -1.177 1.00 96.56 73 CYS A O 1
ATOM 580 N N . SE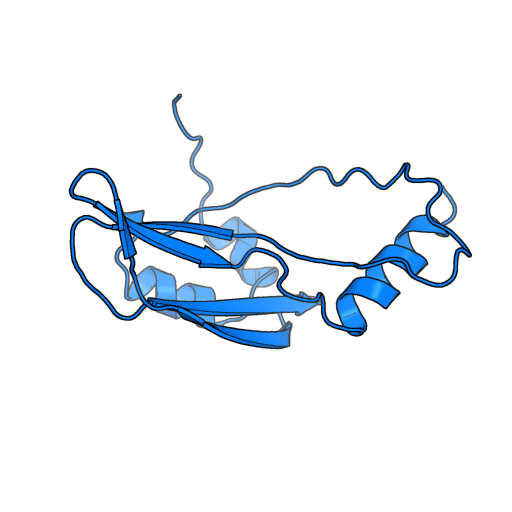R A 1 74 ? 11.028 -2.535 -0.169 1.00 96.12 74 SER A N 1
ATOM 581 C CA . SER A 1 74 ? 12.037 -3.463 -0.679 1.00 96.12 74 SER A CA 1
ATOM 582 C C . SER A 1 74 ? 12.838 -4.001 0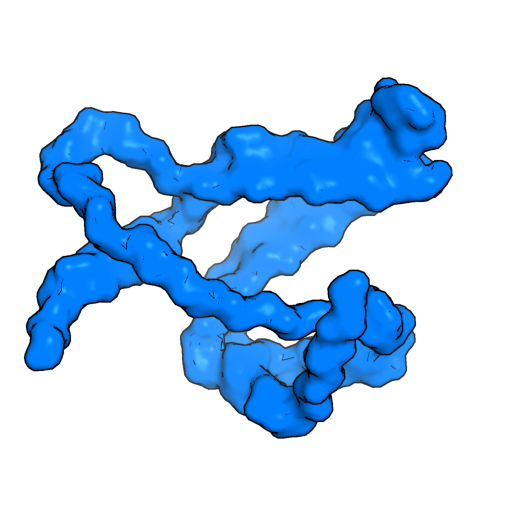.500 1.00 96.12 74 SER A C 1
ATOM 584 O O . SER A 1 74 ? 13.323 -3.224 1.324 1.00 96.12 74 SER A O 1
ATOM 586 N N . PHE A 1 75 ? 12.913 -5.329 0.632 1.00 95.94 75 PHE A N 1
ATOM 587 C CA . PHE A 1 75 ? 13.554 -6.012 1.768 1.00 95.94 75 PHE A CA 1
ATOM 588 C C . PHE A 1 75 ? 13.117 -5.459 3.143 1.00 95.94 75 PHE A C 1
ATOM 590 O O . PHE A 1 75 ? 13.949 -5.143 3.995 1.00 95.94 75 PHE A O 1
ATOM 597 N N . GLY A 1 76 ? 11.806 -5.263 3.334 1.00 95.62 76 GLY A N 1
ATOM 598 C CA . GLY A 1 76 ? 11.232 -4.758 4.590 1.00 95.62 76 GLY A CA 1
ATOM 599 C C . GLY A 1 76 ? 11.459 -3.267 4.866 1.00 95.62 76 GLY A C 1
ATOM 600 O O . GLY A 1 76 ? 11.088 -2.773 5.928 1.00 95.62 76 GLY A O 1
ATOM 601 N N . LYS A 1 77 ? 12.054 -2.515 3.934 1.00 96.31 77 LYS A N 1
ATOM 602 C CA . LYS A 1 77 ? 12.304 -1.074 4.081 1.00 96.31 77 LYS A CA 1
ATOM 603 C C . LYS A 1 77 ? 11.432 -0.272 3.127 1.00 96.31 77 LYS A C 1
ATOM 605 O O . LYS A 1 77 ? 11.329 -0.620 1.955 1.00 96.31 77 LYS A O 1
ATOM 610 N N . GLN A 1 78 ? 10.846 0.817 3.620 1.00 96.50 78 GLN A N 1
ATOM 611 C CA . GLN A 1 78 ? 10.123 1.781 2.789 1.00 96.50 78 GLN A CA 1
ATOM 612 C C . GLN A 1 78 ? 11.080 2.420 1.775 1.00 96.50 78 GLN A C 1
ATOM 614 O O . GLN A 1 78 ? 12.141 2.914 2.152 1.00 96.50 78 GLN 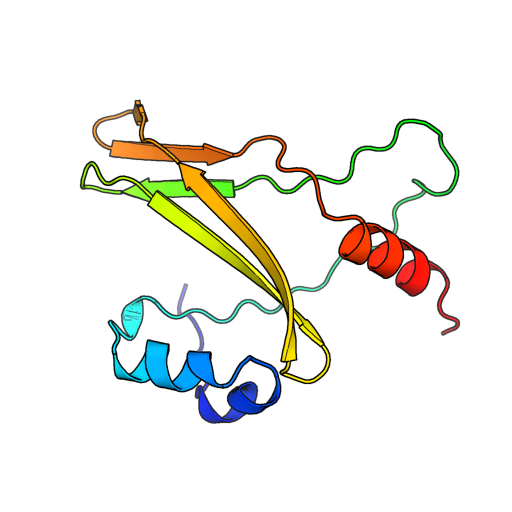A O 1
ATOM 619 N N . VAL A 1 79 ? 10.686 2.411 0.501 1.00 96.69 79 VAL A N 1
ATOM 620 C CA . VAL A 1 79 ? 11.434 3.020 -0.612 1.00 96.69 79 VAL A CA 1
ATOM 621 C C . VAL A 1 79 ? 10.734 4.280 -1.105 1.00 96.69 79 VAL A C 1
ATOM 623 O O . VAL A 1 79 ? 11.374 5.302 -1.327 1.00 96.69 79 VAL A O 1
ATOM 626 N N . VAL A 1 80 ? 9.411 4.217 -1.249 1.00 96.81 80 VAL A N 1
ATOM 627 C CA . VAL A 1 80 ? 8.573 5.353 -1.637 1.00 96.81 80 VAL A CA 1
ATOM 628 C C . VAL A 1 80 ? 7.248 5.283 -0.891 1.00 96.81 80 VAL A C 1
ATOM 630 O O . VAL A 1 80 ? 6.750 4.200 -0.577 1.00 96.81 80 VAL A O 1
ATOM 633 N N . GLU A 1 81 ? 6.690 6.450 -0.599 1.00 97.38 81 GLU A N 1
ATOM 634 C CA . GLU A 1 81 ? 5.376 6.616 0.003 1.00 97.38 81 GLU A CA 1
ATOM 635 C C . GLU A 1 81 ? 4.574 7.615 -0.820 1.00 97.38 81 GLU A C 1
ATOM 637 O O . GLU A 1 81 ? 5.085 8.658 -1.227 1.00 97.38 81 GLU A O 1
ATOM 642 N N . LYS A 1 82 ? 3.310 7.281 -1.053 1.00 96.56 82 LYS A N 1
ATOM 643 C CA . LYS A 1 82 ? 2.319 8.181 -1.622 1.00 96.56 82 LYS A CA 1
ATOM 644 C C . LYS A 1 82 ? 1.223 8.390 -0.590 1.00 96.56 82 LYS A C 1
ATOM 646 O O . LYS A 1 82 ? 0.660 7.411 -0.104 1.00 96.56 82 LYS A O 1
ATOM 651 N N . VAL A 1 83 ? 0.943 9.647 -0.264 1.00 97.25 83 VAL A N 1
ATOM 652 C CA . VAL A 1 83 ? -0.140 10.030 0.645 1.00 97.25 83 VAL A CA 1
ATOM 653 C C . VAL A 1 83 ? -1.197 10.775 -0.156 1.00 97.25 83 VAL A C 1
ATOM 655 O O . VAL A 1 83 ? -0.881 11.751 -0.833 1.00 97.25 83 VAL A O 1
ATOM 658 N N . GLU A 1 84 ? -2.433 10.298 -0.090 1.00 96.50 84 GLU A N 1
ATOM 659 C CA . GLU A 1 84 ? -3.589 10.876 -0.775 1.00 96.50 84 GLU A CA 1
ATOM 660 C C . GLU A 1 84 ? -4.669 11.207 0.255 1.00 96.50 84 GLU A C 1
ATOM 662 O O . GLU A 1 84 ? -4.969 10.387 1.125 1.00 96.50 84 GLU A O 1
ATOM 667 N N . THR A 1 85 ? -5.234 12.410 0.164 1.00 97.00 85 THR A N 1
ATOM 668 C CA . THR A 1 85 ? -6.340 12.857 1.017 1.00 97.00 85 THR A CA 1
ATOM 669 C C . THR A 1 85 ? -7.606 12.925 0.179 1.00 97.00 85 THR A C 1
ATOM 671 O O . THR A 1 85 ? -7.657 13.658 -0.807 1.00 97.00 85 THR A O 1
ATOM 674 N N . GLU A 1 86 ? -8.624 12.182 0.590 1.00 96.25 86 GLU A N 1
ATOM 675 C CA . GLU A 1 86 ? -9.878 12.003 -0.126 1.00 96.25 86 GLU A CA 1
ATOM 676 C C . GLU A 1 86 ? -11.055 12.518 0.707 1.00 96.25 86 GLU A C 1
ATOM 678 O O . GLU A 1 86 ? -11.143 12.316 1.924 1.00 96.25 86 GLU A O 1
ATOM 683 N N . PHE A 1 87 ? -11.993 13.165 0.021 1.00 96.69 87 PHE A N 1
ATOM 684 C CA . PHE A 1 87 ? -13.235 13.665 0.602 1.00 96.69 87 PHE A CA 1
ATOM 685 C C . PHE A 1 87 ? -14.404 12.835 0.089 1.00 96.69 87 PHE A C 1
ATOM 687 O O . PHE A 1 87 ? -14.441 12.447 -1.082 1.00 96.69 87 PHE A O 1
ATOM 694 N N . SER A 1 88 ? -15.362 12.566 0.969 1.00 96.88 88 SER A N 1
ATOM 695 C CA . SER A 1 88 ? -16.494 11.714 0.637 1.00 96.88 88 SER A CA 1
ATOM 696 C C . SER A 1 88 ? -17.482 12.391 -0.316 1.00 96.88 88 SER A C 1
ATOM 698 O O . SER A 1 88 ? -17.596 13.618 -0.399 1.00 96.88 88 SER A O 1
ATOM 700 N N . ARG A 1 89 ? -18.257 11.560 -1.008 1.00 96.88 89 ARG A N 1
ATOM 701 C CA . ARG A 1 89 ? -19.521 11.931 -1.647 1.00 96.88 89 ARG A CA 1
ATOM 702 C C . ARG A 1 89 ? -20.622 11.047 -1.086 1.00 96.88 89 ARG A C 1
ATOM 704 O O . ARG A 1 89 ? -20.395 9.863 -0.857 1.00 96.88 89 ARG A O 1
ATOM 711 N N . VAL A 1 90 ? -21.806 11.612 -0.869 1.00 96.81 90 VAL A N 1
ATOM 712 C CA . VAL A 1 90 ? -22.956 10.826 -0.411 1.00 96.81 90 VAL A CA 1
ATOM 713 C C . VAL A 1 90 ? -23.588 10.127 -1.607 1.00 96.81 90 VAL A C 1
ATOM 715 O O . VAL A 1 90 ? -24.069 10.786 -2.527 1.00 96.81 90 VAL A O 1
ATOM 718 N N . GLU A 1 91 ? -23.615 8.800 -1.576 1.00 97.06 91 GLU A N 1
ATOM 719 C CA . GLU A 1 91 ? -24.288 7.963 -2.566 1.00 97.06 91 GLU A CA 1
ATOM 720 C C . GLU A 1 91 ? -25.109 6.898 -1.831 1.00 97.06 91 GLU A C 1
ATOM 722 O O . GLU A 1 91 ? -24.581 6.178 -0.990 1.00 97.06 91 GLU A O 1
ATOM 727 N N . ASN A 1 92 ? -26.415 6.808 -2.108 1.00 95.31 92 ASN A N 1
ATOM 728 C CA . ASN A 1 92 ? -27.320 5.822 -1.492 1.00 95.31 92 ASN A CA 1
ATOM 729 C C . ASN A 1 92 ? -27.251 5.756 0.052 1.00 95.31 92 ASN A C 1
ATOM 731 O O . ASN A 1 92 ? -27.351 4.684 0.641 1.00 95.31 92 ASN A O 1
ATOM 735 N N . GLY A 1 93 ? -27.070 6.904 0.716 1.00 95.38 93 GLY A N 1
ATOM 736 C CA . GLY A 1 93 ? -26.969 6.983 2.180 1.00 95.38 93 GLY A CA 1
ATOM 737 C C . GLY A 1 93 ? -25.611 6.565 2.759 1.00 95.38 93 GLY A C 1
ATOM 738 O O . GLY A 1 93 ? -25.488 6.438 3.974 1.00 95.38 93 GLY A O 1
ATOM 739 N N . ARG A 1 94 ? -24.596 6.366 1.913 1.00 97.75 94 ARG A N 1
ATOM 740 C CA . ARG A 1 94 ? -23.227 6.002 2.294 1.00 97.75 94 ARG A CA 1
ATOM 741 C C . ARG A 1 94 ? -22.230 7.070 1.864 1.00 97.75 94 ARG A C 1
ATOM 743 O O . ARG A 1 94 ? -22.469 7.791 0.895 1.00 97.75 94 ARG A O 1
ATOM 750 N N . PHE A 1 95 ? -21.105 7.159 2.568 1.00 98.31 95 PHE A N 1
ATOM 751 C CA . PHE A 1 95 ? -20.004 8.059 2.230 1.00 98.31 95 PHE A CA 1
ATOM 752 C C . PHE A 1 95 ? -18.980 7.311 1.379 1.00 98.31 95 PHE A C 1
ATOM 754 O O . PHE A 1 95 ? -18.332 6.380 1.850 1.00 98.31 95 PHE A O 1
ATOM 761 N N . VAL A 1 96 ? -18.850 7.710 0.117 1.00 98.25 96 VAL A N 1
ATOM 762 C CA . VAL A 1 96 ? -18.027 7.035 -0.890 1.00 98.25 96 VAL A CA 1
ATOM 763 C C . VAL A 1 96 ? -16.795 7.873 -1.232 1.00 98.25 96 VAL A C 1
ATOM 765 O O . VAL A 1 96 ? -16.899 9.080 -1.448 1.00 98.25 96 VAL A O 1
ATOM 768 N N . TYR A 1 97 ? -15.637 7.219 -1.332 1.00 97.94 97 TYR A N 1
ATOM 769 C CA . TYR A 1 97 ? -14.334 7.814 -1.652 1.00 97.94 97 TYR A CA 1
ATOM 770 C C . TYR A 1 97 ? -13.782 7.146 -2.908 1.00 97.94 97 TYR A C 1
ATOM 772 O O . TYR A 1 97 ? -13.770 5.915 -2.985 1.00 97.94 97 TYR A O 1
ATOM 780 N N . ARG A 1 98 ? -13.340 7.923 -3.905 1.00 96.50 98 ARG A N 1
ATOM 781 C CA . ARG A 1 98 ? -12.878 7.375 -5.192 1.00 96.50 98 ARG A CA 1
ATOM 782 C C . ARG A 1 98 ? -11.668 8.111 -5.732 1.00 96.50 98 ARG A C 1
ATOM 784 O O . ARG A 1 98 ? -11.746 9.304 -6.008 1.00 96.50 98 ARG A O 1
ATOM 791 N N . THR A 1 99 ? -10.644 7.345 -6.078 1.00 94.81 99 THR A N 1
ATOM 792 C CA . THR A 1 99 ? -9.498 7.824 -6.849 1.00 94.81 99 THR A CA 1
ATOM 793 C C . THR A 1 99 ? -9.485 7.063 -8.174 1.00 94.81 99 THR A C 1
ATOM 795 O O . THR A 1 99 ? -9.273 5.856 -8.187 1.00 94.81 99 THR A O 1
ATOM 798 N N . HIS A 1 100 ? -9.765 7.723 -9.306 1.00 85.56 100 HIS A N 1
ATOM 799 C CA . HIS A 1 100 ? -10.029 7.018 -10.578 1.00 85.56 100 HIS A CA 1
ATOM 800 C C . HIS A 1 100 ? -8.834 6.870 -11.527 1.00 85.56 100 HIS A C 1
ATOM 802 O O . HIS A 1 100 ? -8.903 6.059 -12.447 1.00 85.56 100 HIS A O 1
ATOM 808 N N . LYS A 1 101 ? -7.755 7.635 -11.341 1.00 91.62 101 LYS A N 1
ATOM 809 C CA . LYS A 1 101 ? -6.558 7.613 -12.204 1.00 91.62 101 LYS A CA 1
ATOM 810 C C . LYS A 1 101 ? -5.329 8.081 -11.426 1.00 91.62 101 LYS A C 1
ATOM 812 O O . LYS A 1 101 ? -4.638 9.003 -11.846 1.00 91.62 101 LYS A O 1
ATOM 817 N N . SER A 1 102 ? -5.085 7.488 -10.261 1.00 95.38 102 SER A N 1
ATOM 818 C CA . SER A 1 102 ? -3.910 7.816 -9.456 1.00 95.38 102 SER A CA 1
ATOM 819 C C . SER A 1 102 ? -2.650 7.368 -10.211 1.00 95.38 102 SER A C 1
ATOM 821 O O . SER A 1 102 ? -2.494 6.165 -10.424 1.00 95.38 102 SER A O 1
ATOM 823 N N . PRO A 1 103 ? -1.757 8.268 -10.667 1.00 95.69 103 PRO A N 1
ATOM 824 C CA . PRO A 1 103 ? -0.588 7.854 -11.437 1.00 95.69 103 PRO A CA 1
ATOM 825 C C . PRO A 1 103 ? 0.347 7.015 -10.564 1.00 95.69 103 PRO A C 1
ATOM 827 O O . PRO A 1 103 ? 0.630 7.381 -9.412 1.00 95.69 103 PRO A O 1
ATOM 830 N N . MET A 1 104 ? 0.832 5.901 -11.114 1.00 95.81 104 MET A N 1
ATOM 831 C CA . MET A 1 104 ? 1.915 5.143 -10.492 1.00 95.81 104 MET A CA 1
ATOM 832 C C . MET A 1 104 ? 3.195 5.980 -10.497 1.00 95.81 104 MET A C 1
ATOM 834 O O . MET A 1 104 ? 3.455 6.740 -11.428 1.00 95.81 104 MET A O 1
ATOM 838 N N . CYS A 1 105 ? 4.008 5.844 -9.451 1.00 93.94 105 CYS A N 1
ATOM 839 C CA . CYS A 1 105 ? 5.304 6.509 -9.415 1.00 93.94 105 CYS A CA 1
ATOM 840 C C . CYS A 1 105 ? 6.296 5.830 -10.369 1.00 93.94 105 CYS A C 1
ATOM 842 O O . CYS A 1 105 ? 6.194 4.634 -10.656 1.00 93.94 105 CYS A O 1
ATOM 844 N N . GLU A 1 106 ? 7.298 6.587 -10.809 1.00 93.50 106 GLU A N 1
ATOM 845 C CA . GLU A 1 106 ? 8.323 6.119 -11.747 1.00 93.50 106 GLU A CA 1
ATOM 846 C C . GLU A 1 106 ? 9.032 4.845 -11.262 1.00 93.50 106 GLU A C 1
ATOM 848 O O . GLU A 1 106 ? 9.289 3.936 -12.049 1.00 93.50 106 GLU A O 1
ATOM 853 N N . TYR A 1 107 ? 9.266 4.726 -9.949 1.00 94.31 107 TYR A N 1
ATOM 854 C CA . TYR A 1 107 ? 9.843 3.522 -9.350 1.00 94.31 107 TYR A CA 1
ATOM 855 C C . TYR A 1 107 ? 9.040 2.258 -9.696 1.00 94.31 107 TYR A C 1
ATOM 857 O O . TYR A 1 107 ? 9.620 1.259 -10.115 1.00 94.31 107 TYR A O 1
ATOM 865 N N . MET A 1 108 ? 7.709 2.307 -9.563 1.00 95.75 108 MET A N 1
ATOM 866 C CA . MET A 1 108 ? 6.836 1.164 -9.846 1.00 95.75 108 MET A CA 1
ATOM 867 C C . MET A 1 108 ? 6.757 0.858 -11.338 1.00 95.75 108 MET A C 1
ATOM 869 O O . MET A 1 108 ? 6.783 -0.309 -11.722 1.00 95.75 108 MET A O 1
ATOM 873 N N . ILE A 1 109 ? 6.708 1.894 -12.177 1.00 93.81 109 ILE A N 1
ATOM 874 C CA . ILE A 1 109 ? 6.685 1.738 -13.636 1.00 93.81 109 ILE A CA 1
ATOM 875 C C . ILE A 1 109 ? 7.966 1.036 -14.101 1.00 93.81 109 ILE A C 1
ATOM 877 O O . ILE A 1 109 ? 7.902 -0.002 -14.761 1.00 93.81 109 ILE A O 1
ATOM 881 N N . ASN A 1 110 ? 9.127 1.535 -13.673 1.00 92.75 110 ASN A N 1
ATOM 882 C CA . ASN A 1 110 ? 10.424 0.940 -13.993 1.00 92.75 110 ASN A CA 1
ATOM 883 C C . ASN A 1 110 ? 10.554 -0.487 -13.438 1.00 92.75 110 ASN A C 1
ATOM 885 O O . ASN A 1 110 ? 11.174 -1.344 -14.066 1.00 92.75 110 ASN A O 1
ATOM 889 N N . PHE A 1 111 ? 9.971 -0.764 -12.268 1.00 94.56 111 PHE A N 1
ATOM 890 C CA . PHE A 1 111 ? 9.962 -2.103 -11.685 1.00 94.56 111 PHE A CA 1
ATOM 891 C C . PHE A 1 111 ? 9.156 -3.096 -12.534 1.00 94.56 111 PHE A C 1
ATOM 893 O O . PHE A 1 111 ? 9.673 -4.160 -12.864 1.00 94.56 111 PHE A O 1
ATOM 900 N N . ILE A 1 112 ? 7.940 -2.730 -12.957 1.00 93.19 112 ILE A N 1
ATOM 901 C CA . ILE A 1 112 ? 7.106 -3.549 -13.855 1.00 93.19 112 ILE A CA 1
ATOM 902 C C . ILE A 1 112 ? 7.840 -3.810 -15.172 1.00 93.19 112 ILE A C 1
ATOM 904 O O . ILE A 1 112 ? 7.896 -4.949 -15.632 1.00 93.19 112 ILE A O 1
ATOM 908 N N . GLN A 1 113 ? 8.443 -2.773 -15.760 1.00 89.88 113 GLN A N 1
ATOM 909 C CA . GLN A 1 113 ? 9.204 -2.909 -16.999 1.00 89.88 113 GLN A CA 1
ATOM 910 C C . GLN A 1 113 ? 10.374 -3.880 -16.840 1.00 89.88 113 GLN A C 1
ATOM 912 O O . GLN A 1 113 ? 10.549 -4.750 -17.684 1.00 89.88 113 GLN A O 1
ATOM 917 N N . LYS A 1 114 ? 11.149 -3.792 -15.754 1.00 92.25 114 LYS A N 1
ATOM 918 C CA . LYS A 1 114 ? 12.260 -4.722 -15.503 1.00 92.25 114 LYS A CA 1
ATOM 919 C C . LYS A 1 114 ? 11.783 -6.156 -15.283 1.00 92.25 114 LYS A C 1
ATOM 921 O O . LYS A 1 114 ? 12.385 -7.064 -15.841 1.00 92.25 114 LYS A O 1
ATOM 926 N N . LEU A 1 115 ? 10.705 -6.356 -14.518 1.00 92.44 115 LEU A N 1
ATOM 927 C CA . LEU A 1 115 ? 10.141 -7.687 -14.269 1.00 92.44 115 LEU A CA 1
ATOM 928 C C . LEU A 1 115 ? 9.722 -8.394 -15.561 1.00 92.44 115 LEU A C 1
ATOM 930 O O . LEU A 1 115 ? 9.998 -9.577 -15.713 1.00 92.44 115 LEU A O 1
ATOM 934 N N . LYS A 1 116 ? 9.108 -7.668 -16.503 1.00 88.94 116 LYS A N 1
ATOM 935 C CA . LYS A 1 116 ? 8.690 -8.217 -17.803 1.00 88.94 116 LYS A CA 1
ATOM 936 C C . LYS A 1 116 ? 9.840 -8.740 -18.671 1.00 88.94 116 LYS A C 1
ATOM 938 O O . LYS A 1 116 ? 9.588 -9.524 -19.574 1.00 88.94 116 LYS A O 1
ATOM 943 N N . HIS A 1 117 ? 11.070 -8.288 -18.428 1.00 88.75 117 HIS A N 1
ATOM 944 C CA . HIS A 1 117 ? 12.251 -8.666 -19.210 1.00 88.75 117 HIS A CA 1
ATOM 945 C C . HIS A 1 117 ? 13.169 -9.649 -18.470 1.00 88.75 117 HIS A C 1
ATOM 947 O O . HIS A 1 117 ? 14.294 -9.878 -18.916 1.00 88.75 117 HIS A O 1
ATOM 953 N N . LEU A 1 118 ? 12.746 -10.194 -17.322 1.00 88.94 118 LEU A N 1
ATOM 954 C CA . LEU A 1 118 ? 13.532 -11.216 -16.640 1.00 88.94 118 LEU A CA 1
ATOM 955 C C . LEU A 1 118 ? 13.563 -12.504 -17.477 1.00 88.94 118 LEU A C 1
ATOM 957 O O . LEU A 1 118 ? 12.524 -12.895 -18.008 1.00 88.94 118 LEU A O 1
ATOM 961 N N . PRO A 1 119 ? 14.729 -13.163 -17.593 1.00 87.19 119 PRO A N 1
ATOM 962 C CA . PRO A 1 119 ? 14.775 -14.518 -18.122 1.00 87.19 119 PRO A CA 1
ATOM 963 C C . PRO A 1 119 ? 14.040 -15.470 -17.168 1.00 87.19 119 PRO A C 1
ATOM 965 O O . PRO A 1 119 ? 14.002 -15.222 -15.958 1.00 87.19 119 PRO A O 1
ATOM 968 N N . GLU A 1 120 ? 13.474 -16.540 -17.726 1.00 75.75 120 GLU A N 1
ATOM 969 C CA . GLU A 1 120 ? 12.948 -17.671 -16.947 1.00 75.75 120 GLU A CA 1
ATOM 970 C C . GLU A 1 120 ? 14.060 -18.441 -16.221 1.00 75.75 120 GLU A C 1
ATOM 972 O O . GLU A 1 120 ? 15.166 -18.593 -16.797 1.00 75.75 120 GLU A O 1
#

Secondary structure (DSSP, 8-state):
-PPPP--GGGTGGGS-THHHHHHHHS-GGG--------------SS-TT---EEEEEEEESS---EEEEEEEEETTEEEEEEEEEE--EEETTEEEEEEEEEEPPHHHHHHHHHHHT---

Organism: Megaselia scalaris (NCBI:txid36166)

Sequence (120 aa):
MFQSTVEIKQILDKFPKSLKDLYEKGPQNAFYLVKCWADLNSEISGETGVFYGVASHYESEENVVLTCSTKVCSFGKQVVEKVETEFSRVENGRFVYRTHKSPMCEYMINFIQKLKHLPE

InterPro domains:
  IPR041086 YAP binding domain [PF17725] (6-118)